Protein AF-A0A7V3CTU1-F1 (afdb_monomer_lite)

Structure (mmCIF, N/CA/C/O backbone):
data_AF-A0A7V3CTU1-F1
#
_entry.id   AF-A0A7V3CTU1-F1
#
loop_
_atom_site.group_PDB
_atom_site.id
_atom_site.type_symbol
_atom_site.label_atom_id
_atom_site.label_alt_id
_atom_site.label_comp_id
_atom_site.label_asym_id
_atom_site.label_entity_id
_atom_site.label_seq_id
_atom_site.pdbx_PDB_ins_code
_atom_site.Cartn_x
_atom_site.Cartn_y
_atom_site.Cartn_z
_atom_site.occupancy
_atom_site.B_iso_or_equiv
_atom_site.auth_seq_id
_atom_site.auth_comp_id
_atom_site.auth_asym_id
_atom_site.auth_atom_id
_atom_site.pdbx_PDB_model_num
ATOM 1 N N . MET A 1 1 ? 62.032 2.510 -23.181 1.00 38.06 1 MET A N 1
ATOM 2 C CA . MET A 1 1 ? 62.573 3.699 -23.874 1.00 38.06 1 MET A CA 1
ATOM 3 C C . MET A 1 1 ? 61.425 4.657 -24.153 1.00 38.06 1 MET A C 1
ATOM 5 O O . MET A 1 1 ? 60.484 4.209 -24.784 1.00 38.06 1 MET A O 1
ATOM 9 N N . LYS A 1 2 ? 61.571 5.920 -23.714 1.00 42.19 2 LYS A N 1
ATOM 10 C CA . LYS A 1 2 ? 60.875 7.154 -24.156 1.00 42.19 2 LYS A CA 1
ATOM 11 C C . LYS A 1 2 ? 59.345 7.191 -23.912 1.00 42.19 2 LYS A C 1
ATOM 13 O O . LYS A 1 2 ? 58.625 6.429 -24.529 1.00 42.19 2 LYS A O 1
ATOM 18 N N . ASN A 1 3 ? 58.801 7.908 -22.922 1.00 42.31 3 ASN A N 1
ATOM 19 C CA . ASN A 1 3 ? 58.796 9.353 -22.594 1.00 42.31 3 ASN A CA 1
ATOM 20 C C . ASN A 1 3 ? 57.590 10.119 -23.184 1.00 42.31 3 ASN A C 1
ATOM 22 O O . ASN A 1 3 ? 57.369 10.049 -24.387 1.00 42.31 3 ASN A O 1
ATOM 26 N N . ILE A 1 4 ? 56.989 10.955 -22.310 1.00 56.72 4 ILE A N 1
ATOM 27 C CA . ILE A 1 4 ? 56.167 12.179 -22.532 1.00 56.72 4 ILE A CA 1
ATOM 28 C C . ILE A 1 4 ? 54.654 11.917 -22.734 1.00 56.72 4 ILE A C 1
ATOM 30 O O . ILE A 1 4 ? 54.291 11.248 -23.688 1.00 56.72 4 ILE A O 1
ATOM 34 N N . ALA A 1 5 ? 53.698 12.257 -21.846 1.00 52.66 5 ALA A N 1
ATOM 35 C CA . ALA A 1 5 ? 53.384 13.414 -20.968 1.00 52.66 5 ALA A CA 1
ATOM 36 C C . ALA A 1 5 ? 52.584 14.563 -21.640 1.00 52.66 5 ALA A C 1
ATOM 38 O O . ALA A 1 5 ? 52.842 14.884 -22.793 1.00 52.66 5 ALA A O 1
ATOM 39 N N . ILE A 1 6 ? 51.721 15.218 -20.828 1.00 55.81 6 ILE A N 1
ATOM 40 C CA . ILE A 1 6 ? 50.951 16.489 -21.009 1.00 55.81 6 ILE A CA 1
ATOM 41 C C . ILE A 1 6 ? 49.474 16.268 -21.431 1.00 55.81 6 ILE A C 1
ATOM 43 O O . ILE A 1 6 ? 49.202 15.905 -22.565 1.00 55.81 6 ILE A O 1
ATOM 47 N N . VAL A 1 7 ? 48.481 16.237 -20.523 1.00 50.97 7 VAL A N 1
ATOM 48 C CA . VAL A 1 7 ? 47.837 17.302 -19.700 1.00 50.97 7 VAL A CA 1
ATOM 49 C C . VAL A 1 7 ? 47.035 18.323 -20.518 1.00 50.97 7 VAL A C 1
ATOM 51 O O . VAL A 1 7 ? 47.622 19.163 -21.186 1.00 50.97 7 VAL A O 1
ATOM 54 N N . LEU A 1 8 ? 45.708 18.342 -20.334 1.00 48.44 8 LEU A N 1
ATOM 55 C CA . LEU A 1 8 ? 44.916 19.578 -20.321 1.00 48.44 8 LEU A CA 1
ATOM 56 C C . LEU A 1 8 ? 43.680 19.404 -19.425 1.00 48.44 8 LEU A C 1
ATOM 58 O O . LEU A 1 8 ? 42.739 18.677 -19.732 1.00 48.44 8 LEU A O 1
ATOM 62 N N . PHE A 1 9 ? 43.754 20.068 -18.273 1.00 47.69 9 PHE A N 1
ATOM 63 C CA . PHE A 1 9 ? 42.680 20.277 -17.313 1.00 47.69 9 PHE A CA 1
ATOM 64 C C . PHE A 1 9 ? 41.636 21.228 -17.916 1.00 47.69 9 PHE A C 1
ATOM 66 O O . PHE A 1 9 ? 41.948 22.383 -18.197 1.00 47.69 9 PHE A O 1
ATOM 73 N N . GLY A 1 10 ? 40.397 20.760 -18.080 1.00 47.53 10 GLY A N 1
ATOM 74 C CA . GLY A 1 10 ? 39.234 21.609 -18.344 1.00 47.53 10 GLY A CA 1
ATOM 75 C C . GLY A 1 10 ? 38.537 21.939 -17.029 1.00 47.53 10 GLY A C 1
ATOM 76 O O . GLY A 1 10 ? 37.905 21.076 -16.426 1.00 47.53 10 GLY A O 1
ATOM 77 N N . SER A 1 11 ? 38.709 23.170 -16.557 1.00 53.78 11 SER A N 1
ATOM 78 C CA . SER A 1 11 ? 38.210 23.668 -15.277 1.00 53.78 11 SER A CA 1
ATOM 79 C C . SER A 1 11 ? 36.682 23.731 -15.213 1.00 53.78 11 SER A C 1
ATOM 81 O O . SER A 1 11 ? 36.029 24.421 -15.993 1.00 53.78 11 SER A O 1
ATOM 83 N N . LEU A 1 12 ? 36.165 23.040 -14.202 1.00 53.16 12 LEU A N 1
ATOM 84 C CA . LEU A 1 12 ? 34.826 23.093 -13.635 1.00 53.16 12 LEU A CA 1
ATOM 85 C C . LEU A 1 12 ? 34.572 24.452 -12.957 1.00 53.16 12 LEU A C 1
ATOM 87 O O . LEU A 1 12 ? 35.304 24.825 -12.043 1.00 53.16 12 LEU A O 1
ATOM 91 N N . ALA A 1 13 ? 33.509 25.158 -13.349 1.00 56.31 13 ALA A N 1
ATOM 92 C CA . ALA A 1 13 ? 32.951 26.274 -12.581 1.00 56.31 13 ALA A CA 1
ATOM 93 C C . ALA A 1 13 ? 31.426 26.338 -12.772 1.00 56.31 13 ALA A C 1
ATOM 95 O O . ALA A 1 13 ? 30.919 27.017 -13.661 1.00 56.31 13 ALA A O 1
ATOM 96 N N . LEU A 1 14 ? 30.690 25.602 -11.933 1.00 51.66 14 LEU A N 1
ATOM 97 C CA . LEU A 1 14 ? 29.243 25.750 -11.775 1.00 51.66 14 LEU A CA 1
ATOM 98 C C . LEU A 1 14 ? 28.977 26.602 -10.534 1.00 51.66 14 LEU A C 1
ATOM 100 O O . LEU A 1 14 ? 29.303 26.230 -9.408 1.00 51.66 14 LEU A O 1
ATOM 104 N N . ILE A 1 15 ? 28.409 27.776 -10.779 1.00 55.97 15 ILE A N 1
ATOM 105 C CA . ILE A 1 15 ? 28.010 28.764 -9.784 1.00 55.97 15 ILE A CA 1
ATOM 106 C C . ILE A 1 15 ? 26.728 28.251 -9.120 1.00 55.97 15 ILE A C 1
ATOM 108 O O . ILE A 1 15 ? 25.670 28.243 -9.745 1.00 55.97 15 ILE A O 1
ATOM 112 N N . LEU A 1 16 ? 26.805 27.831 -7.855 1.00 54.28 16 LEU A N 1
ATOM 113 C CA . LEU A 1 16 ? 25.621 27.598 -7.027 1.00 54.28 16 LEU A CA 1
ATOM 114 C C . LEU A 1 16 ? 25.409 28.806 -6.114 1.00 54.28 16 LEU A C 1
ATOM 116 O O . LEU A 1 16 ? 26.107 29.001 -5.119 1.00 54.28 16 LEU A O 1
ATOM 120 N N . ALA A 1 17 ? 24.425 29.626 -6.482 1.00 55.12 17 ALA A N 1
ATOM 121 C CA . ALA A 1 17 ? 23.871 30.677 -5.645 1.00 55.12 17 ALA A CA 1
ATOM 122 C C . ALA A 1 17 ? 23.166 30.042 -4.433 1.00 55.12 17 ALA A C 1
ATOM 124 O O . ALA A 1 17 ? 22.129 29.393 -4.562 1.00 55.12 17 ALA A O 1
ATOM 125 N N . SER A 1 18 ? 23.750 30.213 -3.247 1.00 48.72 18 SER A N 1
ATOM 126 C CA . SER A 1 18 ? 23.189 29.732 -1.985 1.00 48.72 18 SER A CA 1
ATOM 127 C C . SER A 1 18 ? 22.232 30.784 -1.417 1.00 48.72 18 SER A C 1
ATOM 129 O O . SER A 1 18 ? 22.633 31.711 -0.711 1.00 48.72 18 SER A O 1
ATOM 131 N N . CYS A 1 19 ? 20.948 30.668 -1.759 1.00 48.62 19 CYS A N 1
ATOM 132 C CA . CYS A 1 19 ? 19.886 31.428 -1.108 1.00 48.62 19 CYS A CA 1
ATOM 133 C C . CYS A 1 19 ? 19.628 30.852 0.290 1.00 48.62 19 CYS A C 1
ATOM 135 O O . CYS A 1 19 ? 19.046 29.781 0.451 1.00 48.62 19 CYS A O 1
ATOM 137 N N . LYS A 1 20 ? 20.031 31.604 1.318 1.00 49.28 20 LYS A N 1
ATOM 138 C CA . LYS A 1 20 ? 19.542 31.437 2.689 1.00 49.28 20 LYS A CA 1
ATOM 139 C C . LYS A 1 20 ? 18.036 31.709 2.722 1.00 49.28 20 LYS A C 1
ATOM 141 O O . LYS A 1 20 ? 17.627 32.862 2.627 1.00 49.28 20 LYS A O 1
ATOM 146 N N . ALA A 1 21 ? 17.228 30.679 2.952 1.00 50.00 21 ALA A N 1
ATOM 147 C CA . ALA A 1 21 ? 15.842 30.837 3.377 1.00 50.00 21 ALA A CA 1
ATOM 148 C C . ALA A 1 21 ? 15.663 30.213 4.766 1.00 50.00 21 ALA A C 1
ATOM 150 O O . ALA A 1 21 ? 15.724 29.003 4.965 1.00 50.00 21 ALA A O 1
ATOM 151 N N . LYS A 1 22 ? 15.500 31.103 5.742 1.00 49.31 22 LYS A N 1
ATOM 152 C CA . LYS A 1 22 ? 15.155 30.843 7.136 1.00 49.31 22 LYS A CA 1
ATOM 153 C C . LYS A 1 22 ? 13.632 30.739 7.212 1.00 49.31 22 LYS A C 1
ATOM 155 O O . LYS A 1 22 ? 12.967 31.742 6.976 1.00 49.31 22 LYS A O 1
ATOM 160 N N . SER A 1 23 ? 13.073 29.594 7.598 1.00 39.94 23 SER A N 1
ATOM 161 C CA . SER A 1 23 ? 11.682 29.554 8.066 1.00 39.94 23 SER A CA 1
ATOM 162 C C . SER A 1 23 ? 11.466 28.501 9.152 1.00 39.94 23 SER A C 1
ATOM 164 O O . SER A 1 23 ? 11.458 27.301 8.904 1.00 39.94 23 SER A O 1
ATOM 166 N N . SER A 1 24 ? 11.325 29.038 10.362 1.00 41.34 24 SER A N 1
ATOM 167 C CA . SER A 1 24 ? 10.604 28.566 11.544 1.00 41.34 24 SER A CA 1
ATOM 168 C C . SER A 1 24 ? 10.000 27.158 11.528 1.00 41.34 24 SER A C 1
ATOM 170 O O . SER A 1 24 ? 9.017 26.879 10.847 1.00 41.34 24 SER A O 1
ATOM 172 N N . THR A 1 25 ? 10.471 26.360 12.484 1.00 39.78 25 THR A N 1
ATOM 173 C CA . THR A 1 25 ? 9.687 25.382 13.238 1.00 39.78 25 THR A CA 1
ATOM 174 C C . THR A 1 25 ? 8.304 25.937 13.595 1.00 39.78 25 THR A C 1
ATOM 176 O O . THR A 1 25 ? 8.207 27.001 14.212 1.00 39.78 25 THR A O 1
ATOM 179 N N . LYS A 1 26 ? 7.247 25.189 13.271 1.00 40.34 26 LYS A N 1
ATOM 180 C CA . LYS A 1 26 ? 6.007 25.135 14.056 1.00 40.34 26 LYS A CA 1
ATOM 181 C C . LYS A 1 26 ? 5.513 23.693 14.082 1.00 40.34 26 LYS A C 1
ATOM 183 O O . LYS A 1 26 ? 4.856 23.221 13.162 1.00 40.34 26 LYS A O 1
ATOM 188 N N . THR A 1 27 ? 5.835 23.019 15.180 1.00 40.47 27 THR A N 1
ATOM 189 C CA . THR A 1 27 ? 5.042 21.914 15.709 1.00 40.47 27 THR A CA 1
ATOM 190 C C . THR A 1 27 ? 3.648 22.455 16.009 1.00 40.47 27 THR A C 1
ATOM 192 O O . THR A 1 27 ? 3.491 23.305 16.882 1.00 40.47 27 THR A O 1
ATOM 195 N N . ALA A 1 28 ? 2.646 21.978 15.279 1.00 43.84 28 ALA A N 1
ATOM 196 C CA . ALA A 1 28 ? 1.244 22.132 15.633 1.00 43.84 28 ALA A CA 1
ATOM 197 C C . ALA A 1 28 ? 0.594 20.751 15.536 1.00 43.84 28 ALA A C 1
ATOM 199 O O . ALA A 1 28 ? 0.273 20.257 14.457 1.00 43.84 28 ALA A O 1
ATOM 200 N N . SER A 1 29 ? 0.469 20.113 16.697 1.00 46.59 29 SER A N 1
ATOM 201 C CA . SER A 1 29 ? -0.408 18.969 16.899 1.00 46.59 29 SER A CA 1
ATOM 202 C C . SER A 1 29 ? -1.838 19.492 16.870 1.00 46.59 29 SER A C 1
ATOM 204 O O . SER A 1 29 ? -2.275 20.100 17.840 1.00 46.59 29 SER A O 1
ATOM 206 N N . ASN A 1 30 ? -2.540 19.297 15.756 1.00 40.22 30 ASN A N 1
ATOM 207 C CA . ASN A 1 30 ? -3.982 19.495 15.686 1.00 40.22 30 ASN A CA 1
ATOM 208 C C . ASN A 1 30 ? -4.624 18.216 15.153 1.00 40.22 30 ASN A C 1
ATOM 210 O O . ASN A 1 30 ? -4.605 17.924 13.956 1.00 40.22 30 ASN A O 1
ATOM 214 N N . THR A 1 31 ? -5.225 17.469 16.075 1.00 45.38 31 THR A N 1
ATOM 215 C CA . THR A 1 31 ? -6.312 16.537 15.785 1.00 45.38 31 THR A CA 1
ATOM 216 C C . THR A 1 31 ? -7.489 17.366 15.281 1.00 45.38 31 THR A C 1
ATOM 218 O O . THR A 1 31 ? -8.282 17.873 16.067 1.00 45.38 31 THR A O 1
ATOM 221 N N . SER A 1 32 ? -7.560 17.561 13.967 1.00 39.91 32 SER A N 1
ATOM 222 C CA . SER A 1 32 ? -8.735 18.111 13.302 1.00 39.91 32 SER A CA 1
ATOM 223 C C . SER A 1 32 ? -9.435 16.975 12.576 1.00 39.91 32 SER A C 1
ATOM 225 O O . SER A 1 32 ? -8.831 16.266 11.768 1.00 39.91 32 SER A O 1
ATOM 227 N N . VAL A 1 33 ? -10.703 16.768 12.915 1.00 52.41 33 VAL A N 1
ATOM 228 C CA . VAL A 1 33 ? -11.606 15.884 12.185 1.00 52.41 33 VAL A CA 1
ATOM 229 C C . VAL A 1 33 ? -11.874 16.572 10.847 1.00 52.41 33 VAL A C 1
ATOM 231 O O . VAL A 1 33 ? -12.702 17.474 10.758 1.00 52.41 33 VAL A O 1
ATOM 234 N N . THR A 1 34 ? -11.099 16.213 9.822 1.00 43.31 34 THR A N 1
ATOM 235 C CA . THR A 1 34 ? -11.186 16.808 8.485 1.00 43.31 34 THR A CA 1
ATOM 236 C C . THR A 1 34 ? -12.512 16.423 7.834 1.00 43.31 34 THR A C 1
ATOM 238 O O . THR A 1 34 ? -12.673 15.312 7.325 1.00 43.31 34 THR A O 1
ATOM 241 N N . GLN A 1 35 ? -13.466 17.356 7.833 1.00 54.91 35 GLN A N 1
ATOM 242 C CA . GLN A 1 35 ? -14.494 17.380 6.801 1.00 54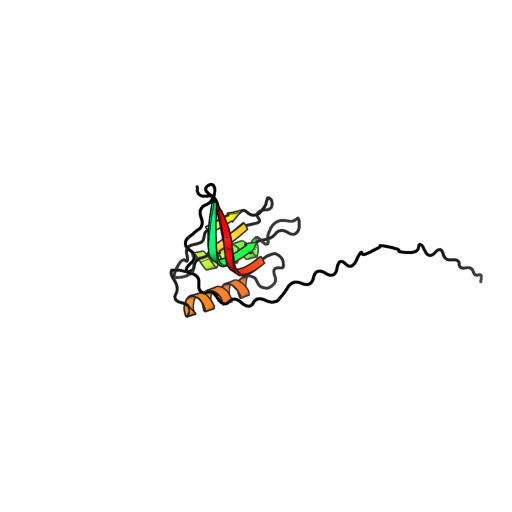.91 35 GLN A CA 1
ATOM 243 C C . GLN A 1 35 ? -13.812 17.625 5.447 1.00 54.91 35 GLN A C 1
ATOM 245 O O . GLN A 1 35 ? -12.902 18.452 5.364 1.00 54.91 35 GLN A O 1
ATOM 250 N N . PRO A 1 36 ? -14.218 16.912 4.390 1.00 58.75 36 PRO A N 1
ATOM 251 C CA . PRO A 1 36 ? -13.646 17.112 3.071 1.00 58.75 36 PRO A CA 1
ATOM 252 C C . PRO A 1 36 ? -13.939 18.525 2.560 1.00 58.75 36 PRO A C 1
ATOM 254 O O . PRO A 1 36 ? -15.097 18.915 2.423 1.00 58.75 36 PRO A O 1
ATOM 257 N N . MET A 1 37 ? -12.886 19.284 2.257 1.00 54.50 37 MET A N 1
ATOM 258 C CA . MET A 1 37 ? -13.003 20.563 1.563 1.00 54.50 37 MET A CA 1
ATOM 259 C C . MET A 1 37 ? -13.225 20.268 0.078 1.00 54.50 37 MET A C 1
ATOM 261 O O . MET A 1 37 ? -12.335 19.744 -0.591 1.00 54.50 37 MET A O 1
ATOM 265 N N . VAL A 1 38 ? -14.425 20.563 -0.421 1.00 55.03 38 VAL A N 1
ATOM 266 C CA . VAL A 1 38 ? -14.764 20.425 -1.841 1.00 55.03 38 VAL A CA 1
ATOM 267 C C . VAL A 1 38 ? -14.538 21.770 -2.514 1.00 55.03 38 VAL A C 1
ATOM 269 O O . VAL A 1 38 ? -15.204 22.748 -2.187 1.00 55.03 38 VAL A O 1
ATOM 272 N N . THR A 1 39 ? -13.604 21.825 -3.459 1.00 56.62 39 THR A N 1
ATOM 273 C CA . THR A 1 39 ? -13.442 22.974 -4.361 1.00 56.62 39 THR A CA 1
ATOM 274 C C . THR A 1 39 ? -13.411 22.422 -5.781 1.00 56.62 39 THR A C 1
ATOM 276 O O . THR A 1 39 ? -12.621 21.533 -6.073 1.00 56.62 39 THR A O 1
ATOM 279 N N . ASN A 1 40 ? -14.292 22.900 -6.664 1.00 66.94 40 ASN A N 1
ATOM 280 C CA . ASN A 1 40 ? -14.316 22.509 -8.084 1.00 66.94 40 ASN A CA 1
ATOM 281 C C . ASN A 1 40 ? -14.508 21.004 -8.385 1.00 66.94 40 ASN A C 1
ATOM 283 O O . ASN A 1 40 ? -13.942 20.478 -9.338 1.00 66.94 40 ASN A O 1
ATOM 287 N N . GLY A 1 41 ? -15.320 20.294 -7.594 1.00 78.88 41 GLY A N 1
ATOM 288 C CA . GLY A 1 41 ? -15.556 18.859 -7.816 1.00 78.88 41 GLY A CA 1
ATOM 289 C C . GLY A 1 41 ? -14.352 17.981 -7.462 1.00 78.88 41 GLY A C 1
ATOM 290 O O . GLY A 1 41 ? -14.350 16.792 -7.754 1.00 78.88 41 GLY A O 1
ATOM 291 N N . GLU A 1 42 ? -13.336 18.539 -6.809 1.00 85.00 42 GLU A N 1
ATOM 292 C CA . GLU A 1 42 ? -12.226 17.795 -6.232 1.00 85.00 42 GLU A CA 1
ATOM 293 C C . GLU A 1 42 ? -12.384 17.727 -4.711 1.00 85.00 42 GLU A C 1
ATOM 295 O O . GLU A 1 42 ? -12.749 18.709 -4.058 1.00 85.00 42 GLU A O 1
ATOM 300 N N . GLN A 1 43 ? -12.139 16.543 -4.153 1.00 88.56 43 GLN A N 1
ATOM 301 C CA . GLN A 1 43 ? -12.245 16.253 -2.733 1.00 88.56 43 GLN A CA 1
ATOM 302 C C . GLN A 1 43 ? -10.870 15.870 -2.188 1.00 88.56 43 GLN A C 1
ATOM 304 O O . GLN A 1 43 ? -10.330 14.813 -2.527 1.00 88.56 43 GLN A O 1
ATOM 309 N N . THR A 1 44 ? -10.317 16.701 -1.305 1.00 92.56 44 THR A N 1
ATOM 310 C CA . THR A 1 44 ? -9.112 16.343 -0.548 1.00 92.56 44 THR A CA 1
ATOM 311 C C . THR A 1 44 ? -9.501 15.466 0.636 1.00 92.56 44 THR A C 1
ATOM 313 O O . THR A 1 44 ? -10.284 15.868 1.500 1.00 92.56 44 THR A O 1
ATOM 316 N N . ILE A 1 45 ? -8.959 14.251 0.673 1.00 94.88 45 ILE A N 1
ATOM 317 C CA . ILE A 1 45 ? -9.227 13.245 1.700 1.00 94.88 45 ILE A CA 1
ATOM 318 C C . ILE A 1 45 ? -7.904 12.859 2.356 1.00 94.88 45 ILE A C 1
ATOM 320 O O . ILE A 1 45 ? -6.924 12.552 1.677 1.00 94.88 45 ILE A O 1
ATOM 324 N N . LYS A 1 46 ? -7.881 12.844 3.691 1.00 97.06 46 LYS A N 1
ATOM 325 C CA . LYS A 1 46 ? -6.758 12.323 4.473 1.00 97.06 46 LYS A CA 1
ATOM 326 C C . LYS A 1 46 ? -6.925 10.821 4.678 1.00 97.06 46 LYS A C 1
ATOM 328 O O . LYS A 1 46 ? -7.791 10.390 5.438 1.00 97.06 46 LYS A O 1
ATOM 333 N N . TYR A 1 47 ? -6.096 10.029 4.008 1.00 97.94 47 TYR A N 1
ATOM 334 C CA . TYR A 1 47 ? -6.123 8.572 4.097 1.00 97.94 47 TYR A CA 1
ATOM 335 C C . TYR A 1 47 ? -5.234 8.074 5.228 1.00 97.94 47 TYR A C 1
ATOM 337 O O . TYR A 1 47 ? -4.154 8.611 5.476 1.00 97.94 47 TYR A O 1
ATOM 345 N N . ARG A 1 48 ? -5.668 7.007 5.907 1.00 98.50 48 ARG A N 1
ATOM 346 C CA . ARG A 1 48 ? -4.874 6.372 6.964 1.00 98.50 48 ARG A CA 1
ATOM 347 C C . ARG A 1 48 ? -3.619 5.723 6.388 1.00 98.50 48 ARG A C 1
ATOM 349 O O . ARG A 1 48 ? -2.569 5.788 7.031 1.00 98.50 48 ARG A O 1
ATOM 356 N N . LEU A 1 49 ? -3.740 5.138 5.197 1.00 98.75 49 LEU A N 1
ATOM 357 C CA . LEU A 1 49 ? -2.684 4.453 4.463 1.00 98.75 49 LEU A CA 1
ATOM 358 C C . LEU A 1 49 ? -2.780 4.790 2.968 1.00 98.75 49 LEU A C 1
ATOM 360 O O . LEU A 1 49 ? -3.861 4.727 2.386 1.00 98.75 49 LEU A O 1
ATOM 364 N N . VAL A 1 50 ? -1.645 5.103 2.353 1.00 98.81 50 VAL A N 1
ATOM 365 C CA . VAL A 1 50 ? -1.475 5.243 0.904 1.00 98.81 50 VAL A CA 1
ATOM 366 C C . VAL A 1 50 ? -0.315 4.354 0.474 1.00 98.81 50 VAL A C 1
ATOM 368 O O . VAL A 1 50 ? 0.788 4.479 1.009 1.00 98.81 50 VAL A O 1
ATOM 371 N N . VAL A 1 51 ? -0.567 3.458 -0.478 1.00 98.81 51 VAL A N 1
ATOM 372 C CA . VAL A 1 51 ? 0.470 2.655 -1.138 1.00 98.81 51 VAL A CA 1
ATOM 373 C C . VAL A 1 51 ? 0.637 3.179 -2.555 1.00 98.81 51 VAL A C 1
ATOM 375 O O . VAL A 1 51 ? -0.244 2.984 -3.389 1.00 98.81 51 VAL A O 1
ATOM 378 N N . SER A 1 52 ? 1.745 3.865 -2.803 1.00 98.69 52 SER A N 1
ATOM 379 C CA . SER A 1 52 ? 2.072 4.459 -4.094 1.00 98.69 52 SER A CA 1
ATOM 380 C C . SER A 1 52 ? 2.962 3.531 -4.902 1.00 98.69 52 SER A C 1
ATOM 382 O O . SER A 1 52 ? 4.040 3.154 -4.446 1.00 98.69 52 SER A O 1
ATOM 384 N N . PHE A 1 53 ? 2.526 3.207 -6.113 1.00 98.62 53 PHE A N 1
ATOM 385 C CA . PHE A 1 53 ? 3.311 2.499 -7.115 1.00 98.62 53 PHE A CA 1
ATOM 386 C C . PHE A 1 53 ? 3.850 3.522 -8.111 1.00 98.62 53 PHE A C 1
ATOM 388 O O . PHE A 1 53 ? 3.074 4.154 -8.830 1.00 98.62 53 PHE A O 1
ATOM 395 N N . THR A 1 54 ? 5.167 3.705 -8.135 1.00 97.88 54 THR A N 1
ATOM 396 C CA . THR A 1 54 ? 5.861 4.682 -8.983 1.00 97.88 54 THR A CA 1
ATOM 397 C C . THR A 1 54 ? 6.623 3.985 -10.108 1.00 97.88 54 THR A C 1
ATOM 399 O O . THR A 1 54 ? 6.944 2.800 -10.019 1.00 97.88 54 THR A O 1
ATOM 402 N N . SER A 1 55 ? 6.920 4.714 -11.184 1.00 96.81 55 SER A N 1
ATOM 403 C CA . SER A 1 55 ? 7.742 4.210 -12.285 1.00 96.81 55 SER A CA 1
ATOM 404 C C . SER A 1 55 ? 9.093 4.917 -12.344 1.00 96.81 55 SER A C 1
ATOM 406 O O . SER A 1 55 ? 9.186 6.129 -12.149 1.00 96.81 55 SER A O 1
ATOM 408 N N . HIS A 1 56 ? 10.135 4.157 -12.684 1.00 93.88 56 HIS A N 1
ATOM 409 C CA . HIS A 1 56 ? 11.457 4.657 -13.067 1.00 93.88 56 HIS A CA 1
ATOM 410 C C . HIS A 1 56 ? 11.678 4.415 -14.575 1.00 93.88 56 HIS A C 1
ATOM 412 O O . HIS A 1 56 ? 12.580 3.673 -14.965 1.00 93.88 56 HIS A O 1
ATOM 418 N N . ALA A 1 57 ? 10.803 4.985 -15.418 1.00 92.56 57 ALA A N 1
ATOM 419 C CA . ALA A 1 57 ? 10.814 4.885 -16.890 1.00 92.56 57 ALA A CA 1
ATOM 420 C C . ALA A 1 57 ? 10.679 3.457 -17.463 1.00 92.56 57 ALA A C 1
ATOM 422 O O . ALA A 1 57 ? 11.168 3.153 -18.551 1.00 92.56 57 ALA A O 1
ATOM 423 N N . SER A 1 58 ? 10.078 2.542 -16.702 1.00 93.75 58 SER A N 1
ATOM 424 C CA . SER A 1 58 ? 9.894 1.140 -17.112 1.00 93.75 58 SER A CA 1
ATOM 425 C C . SER A 1 58 ? 8.690 0.494 -16.426 1.00 93.75 58 SER A C 1
ATOM 427 O O . SER A 1 58 ? 8.705 -0.696 -16.113 1.00 93.75 58 SER A O 1
ATOM 429 N N . GLY A 1 59 ? 7.657 1.292 -16.163 1.00 97.12 59 GLY A N 1
ATOM 430 C CA . GLY A 1 59 ? 6.469 0.869 -15.432 1.00 97.12 59 GLY A CA 1
ATOM 431 C C . GLY A 1 59 ? 6.697 0.608 -13.943 1.00 97.12 59 GLY A C 1
ATOM 432 O O . GLY A 1 59 ? 7.787 0.773 -13.384 1.00 97.12 59 GLY A O 1
ATOM 433 N N . ILE A 1 60 ? 5.617 0.195 -13.290 1.00 98.31 60 ILE A N 1
ATOM 434 C CA . ILE A 1 60 ? 5.609 -0.163 -11.871 1.00 98.31 60 ILE A CA 1
ATOM 435 C C . ILE A 1 60 ? 6.193 -1.561 -11.630 1.00 98.31 60 ILE A C 1
ATOM 437 O O . ILE A 1 60 ? 6.337 -2.372 -12.543 1.00 98.31 60 ILE A O 1
ATOM 441 N N . ASP A 1 61 ? 6.462 -1.877 -10.367 1.00 98.25 61 ASP A N 1
ATOM 442 C CA . ASP A 1 61 ? 6.689 -3.256 -9.934 1.00 98.25 61 ASP A CA 1
ATOM 443 C C . ASP A 1 61 ? 5.353 -4.025 -9.890 1.00 98.25 61 ASP A C 1
ATOM 445 O O . ASP A 1 61 ? 4.623 -4.000 -8.893 1.00 98.25 61 ASP A O 1
ATOM 449 N N . ALA A 1 62 ? 5.007 -4.678 -11.004 1.00 97.75 62 ALA A N 1
ATOM 450 C CA . ALA A 1 62 ? 3.742 -5.400 -11.159 1.00 97.75 62 ALA A CA 1
ATOM 451 C C . ALA A 1 62 ? 3.600 -6.569 -10.169 1.00 97.75 62 ALA A C 1
ATOM 453 O O . ALA A 1 62 ? 2.525 -6.782 -9.611 1.00 97.75 62 ALA A O 1
ATOM 454 N N . THR A 1 63 ? 4.695 -7.276 -9.876 1.00 98.19 63 THR A N 1
ATOM 455 C CA . THR A 1 63 ? 4.699 -8.386 -8.912 1.00 98.19 63 THR A CA 1
ATOM 456 C C . THR A 1 63 ? 4.315 -7.900 -7.518 1.00 98.19 63 THR A C 1
ATOM 458 O O . THR A 1 63 ? 3.506 -8.529 -6.833 1.00 98.19 63 THR A O 1
ATOM 461 N N . LYS A 1 64 ? 4.868 -6.760 -7.083 1.00 98.44 64 LYS A N 1
ATOM 462 C CA . LYS A 1 64 ? 4.505 -6.157 -5.795 1.00 98.44 64 LYS A CA 1
ATOM 463 C C . LYS A 1 64 ? 3.086 -5.617 -5.785 1.00 98.44 64 LYS A C 1
ATOM 465 O O . LYS A 1 64 ? 2.414 -5.749 -4.762 1.00 98.44 64 LYS A O 1
ATOM 470 N N . TYR A 1 65 ? 2.627 -5.044 -6.897 1.00 98.56 65 TYR A N 1
ATOM 471 C CA . TYR A 1 65 ? 1.242 -4.605 -7.037 1.00 98.56 65 TYR A CA 1
ATOM 472 C C . TYR A 1 65 ? 0.267 -5.763 -6.829 1.00 98.56 65 TYR A C 1
ATOM 474 O O . TYR A 1 65 ? -0.580 -5.679 -5.940 1.00 98.56 65 TYR A O 1
ATOM 482 N N . ASP A 1 66 ? 0.441 -6.869 -7.551 1.00 98.50 66 ASP A N 1
ATOM 483 C CA . ASP A 1 66 ? -0.439 -8.033 -7.438 1.00 98.50 66 ASP A CA 1
ATOM 484 C C . ASP A 1 66 ? -0.390 -8.649 -6.037 1.00 98.50 66 ASP A C 1
ATOM 486 O O . ASP A 1 66 ? -1.428 -8.977 -5.460 1.00 98.50 66 ASP A O 1
ATOM 490 N N . LEU A 1 67 ? 0.804 -8.762 -5.447 1.00 98.69 67 LEU A N 1
ATOM 491 C CA . LEU A 1 67 ? 0.985 -9.278 -4.090 1.00 98.69 67 LEU A CA 1
ATOM 492 C C . LEU A 1 67 ? 0.207 -8.449 -3.056 1.00 98.69 67 LEU A C 1
ATOM 494 O O . LEU A 1 67 ? -0.545 -9.000 -2.249 1.00 98.69 67 LEU A O 1
ATOM 498 N N . ILE A 1 68 ? 0.366 -7.124 -3.092 1.00 98.75 68 ILE A N 1
ATOM 499 C CA . ILE A 1 68 ? -0.305 -6.202 -2.170 1.00 98.75 68 ILE A CA 1
ATOM 500 C C . ILE A 1 68 ? -1.814 -6.190 -2.424 1.00 98.75 68 ILE A C 1
ATOM 502 O O . ILE A 1 68 ? -2.598 -6.251 -1.476 1.00 98.75 68 ILE A O 1
ATOM 506 N N . LEU A 1 69 ? -2.240 -6.163 -3.686 1.00 98.44 69 LEU A N 1
ATOM 507 C CA . LEU A 1 69 ? -3.653 -6.159 -4.051 1.00 98.44 69 LEU A CA 1
ATOM 508 C C . LEU A 1 69 ? -4.358 -7.442 -3.599 1.00 98.44 69 LEU A C 1
ATOM 510 O O . LEU A 1 69 ? -5.466 -7.384 -3.060 1.00 98.44 69 LEU A O 1
ATOM 514 N N . ASN A 1 70 ? -3.710 -8.593 -3.771 1.00 98.56 70 ASN A N 1
ATOM 515 C CA . ASN A 1 70 ? -4.223 -9.877 -3.306 1.00 98.56 70 ASN A CA 1
ATOM 516 C C . ASN A 1 70 ? -4.312 -9.926 -1.782 1.00 98.56 70 ASN A C 1
ATOM 518 O O . ASN A 1 70 ? -5.317 -10.401 -1.254 1.00 98.56 70 ASN A O 1
ATOM 522 N N . TYR A 1 71 ? -3.321 -9.382 -1.071 1.00 98.62 71 TYR A N 1
ATOM 523 C CA . TYR A 1 71 ? -3.385 -9.256 0.383 1.00 98.62 71 TYR A CA 1
ATOM 524 C C . TYR A 1 71 ? -4.570 -8.383 0.830 1.00 98.62 71 TYR A C 1
ATOM 526 O O . TYR A 1 71 ? -5.346 -8.803 1.686 1.00 98.62 71 TYR A O 1
ATOM 534 N N . ILE A 1 72 ? -4.777 -7.217 0.207 1.00 98.38 72 ILE A N 1
ATOM 535 C CA . ILE A 1 72 ? -5.907 -6.318 0.504 1.00 98.38 72 ILE A CA 1
ATOM 536 C C . ILE A 1 72 ? -7.250 -7.029 0.272 1.00 98.38 72 ILE A C 1
ATOM 538 O O . ILE A 1 72 ? -8.106 -7.047 1.158 1.00 98.38 72 ILE A O 1
ATOM 542 N N . LYS A 1 73 ? -7.429 -7.648 -0.903 1.00 97.25 73 LYS A N 1
ATOM 543 C CA . LYS A 1 73 ? -8.676 -8.330 -1.295 1.00 97.25 73 LYS A CA 1
ATOM 544 C C . LYS A 1 73 ? -8.944 -9.602 -0.485 1.00 97.25 73 LYS A C 1
ATOM 546 O O . LYS A 1 73 ? -10.104 -9.931 -0.233 1.00 97.25 73 LYS A O 1
ATOM 551 N N . GLY A 1 74 ? -7.888 -10.313 -0.095 1.00 97.81 74 GLY A N 1
ATOM 552 C CA . GLY A 1 74 ? -7.948 -11.543 0.695 1.00 97.81 74 GLY A CA 1
ATOM 553 C C . GLY A 1 74 ? -8.071 -11.313 2.201 1.00 97.81 74 GLY A C 1
ATOM 554 O O . GLY A 1 74 ? -8.400 -12.244 2.935 1.00 97.81 74 GLY A O 1
ATOM 555 N N . HIS A 1 75 ? -7.835 -10.091 2.682 1.00 98.00 75 HIS A N 1
ATOM 556 C CA . HIS A 1 75 ? -7.912 -9.777 4.103 1.00 98.00 75 HIS A CA 1
ATOM 557 C C . HIS A 1 75 ? -9.335 -9.983 4.648 1.00 98.00 75 HIS A C 1
ATOM 559 O O . HIS A 1 75 ? -10.312 -9.570 4.027 1.00 98.00 75 HIS A O 1
ATOM 565 N N . ALA A 1 76 ? -9.474 -10.543 5.856 1.00 97.44 76 ALA A N 1
ATOM 566 C CA . ALA A 1 76 ? -10.778 -10.885 6.444 1.00 97.44 76 ALA A CA 1
ATOM 567 C C . ALA A 1 76 ? -11.751 -9.693 6.537 1.00 97.44 76 ALA A C 1
ATOM 569 O O . ALA A 1 76 ? -12.957 -9.850 6.363 1.00 97.44 76 ALA A O 1
ATOM 570 N N . LYS A 1 77 ? -11.218 -8.492 6.789 1.00 96.56 77 LYS A N 1
ATOM 571 C CA . LYS A 1 77 ? -11.993 -7.240 6.866 1.00 96.56 77 LYS A CA 1
ATOM 572 C C . LYS A 1 77 ? -12.256 -6.578 5.510 1.00 96.56 77 LYS A C 1
ATOM 574 O O . LYS A 1 77 ? -13.067 -5.665 5.472 1.00 96.56 77 LYS A O 1
ATOM 579 N N . LYS A 1 78 ? -11.567 -7.009 4.443 1.00 95.94 78 LYS A N 1
ATOM 580 C CA . LYS A 1 78 ? -11.652 -6.458 3.078 1.00 95.94 78 LYS A CA 1
ATOM 581 C C . LYS A 1 78 ? -11.709 -4.920 3.069 1.00 95.94 78 LYS A C 1
ATOM 583 O O . LYS A 1 78 ? -12.738 -4.366 2.683 1.00 95.94 78 LYS A O 1
ATOM 588 N N . PRO A 1 79 ? -10.658 -4.231 3.560 1.00 97.06 79 PRO A N 1
ATOM 589 C CA . PRO A 1 79 ? -10.696 -2.779 3.689 1.00 97.06 79 PRO A CA 1
ATOM 590 C C . PRO A 1 79 ? -11.005 -2.125 2.343 1.00 97.06 79 PRO A C 1
ATOM 592 O O . PRO A 1 79 ? -10.432 -2.500 1.317 1.00 97.06 79 PRO A O 1
ATOM 595 N N . ALA A 1 80 ? -11.901 -1.139 2.359 1.00 97.50 80 ALA A N 1
ATOM 596 C CA . ALA A 1 80 ? -12.188 -0.353 1.173 1.00 97.50 80 ALA A CA 1
ATOM 597 C C . ALA A 1 80 ? -10.961 0.483 0.787 1.00 97.50 80 ALA A C 1
ATOM 599 O O . ALA A 1 80 ? -10.267 1.041 1.648 1.00 97.50 80 ALA A O 1
ATOM 600 N N . TYR A 1 81 ? -10.714 0.589 -0.515 1.00 97.69 81 TYR A N 1
ATOM 601 C CA . TYR A 1 81 ? -9.649 1.413 -1.061 1.00 97.69 81 TYR A CA 1
ATOM 602 C C . TYR A 1 81 ? -10.134 2.174 -2.292 1.00 97.69 81 TYR A C 1
ATOM 604 O O . TYR A 1 81 ? -10.940 1.671 -3.074 1.00 97.69 81 TYR A O 1
ATOM 612 N N . ASP A 1 82 ? -9.610 3.382 -2.452 1.00 96.81 82 ASP A N 1
ATOM 613 C CA . ASP A 1 82 ? -9.676 4.141 -3.690 1.00 96.81 82 ASP A CA 1
ATOM 614 C C . ASP A 1 82 ? -8.412 3.870 -4.505 1.00 96.81 82 ASP A C 1
ATOM 616 O O . ASP A 1 82 ? -7.309 3.835 -3.958 1.00 96.81 82 ASP A O 1
ATOM 620 N N . GLU A 1 83 ? -8.567 3.688 -5.814 1.00 96.81 83 GLU A N 1
ATOM 621 C CA . GLU A 1 83 ? -7.446 3.606 -6.747 1.00 96.81 83 GLU A CA 1
ATOM 622 C C . GLU A 1 83 ? -7.339 4.925 -7.515 1.00 96.81 83 GLU A C 1
ATOM 624 O O . GLU A 1 83 ? -8.251 5.296 -8.257 1.00 96.81 83 GLU A O 1
ATOM 629 N N . LEU A 1 84 ? -6.237 5.650 -7.312 1.00 96.25 84 LEU A N 1
ATOM 630 C CA . LEU A 1 84 ? -5.991 6.940 -7.952 1.00 96.25 84 LEU A CA 1
ATOM 631 C C . LEU A 1 84 ? -4.860 6.795 -8.980 1.00 96.25 84 LEU A C 1
ATOM 633 O O . LEU A 1 84 ? -3.721 6.554 -8.578 1.00 96.25 84 LEU A O 1
ATOM 637 N N . PRO A 1 85 ? -5.125 6.924 -10.293 1.00 95.50 85 PRO A N 1
ATOM 638 C CA . PRO A 1 85 ? -4.070 6.890 -11.302 1.00 95.50 85 PRO A CA 1
ATOM 639 C C . PRO A 1 85 ? -3.174 8.131 -11.185 1.00 95.50 85 PRO A C 1
ATOM 641 O O . PRO A 1 85 ? -3.672 9.253 -11.097 1.00 95.50 85 PRO A O 1
ATOM 644 N N . MET A 1 86 ? -1.855 7.925 -11.207 1.00 93.19 86 MET A N 1
ATOM 645 C CA . MET A 1 86 ? -0.847 8.975 -10.990 1.00 93.19 86 MET A CA 1
ATOM 646 C C . MET A 1 86 ? 0.006 9.275 -12.229 1.00 93.19 86 MET A C 1
ATOM 648 O O . MET A 1 86 ? 0.670 10.309 -12.278 1.00 93.19 86 MET A O 1
ATOM 652 N N . GLY A 1 87 ? -0.008 8.402 -13.237 1.00 91.44 87 GLY A N 1
ATOM 653 C CA . GLY A 1 87 ? 0.832 8.541 -14.423 1.00 91.44 87 GLY A CA 1
ATOM 654 C C . GLY A 1 87 ? 0.370 7.684 -15.600 1.00 91.44 87 GLY A C 1
ATOM 655 O O . GLY A 1 87 ? -0.776 7.235 -15.656 1.00 91.44 87 GLY A O 1
ATOM 656 N N . ARG A 1 88 ? 1.255 7.520 -16.589 1.00 94.75 88 ARG A N 1
ATOM 657 C CA . ARG A 1 88 ? 0.961 6.851 -17.870 1.00 94.75 88 ARG A CA 1
ATOM 658 C C . ARG A 1 88 ? 1.508 5.429 -17.959 1.00 94.75 88 ARG A C 1
ATOM 660 O O . ARG A 1 88 ? 1.065 4.680 -18.822 1.00 94.75 88 ARG A O 1
ATOM 667 N N . GLU A 1 89 ? 2.445 5.060 -17.094 1.00 96.75 89 GLU A N 1
ATOM 668 C CA . GLU A 1 89 ? 3.139 3.764 -17.094 1.00 96.75 89 GLU A CA 1
ATOM 669 C C . GLU A 1 89 ? 2.554 2.803 -16.051 1.00 96.75 89 GLU A C 1
ATOM 671 O O . GLU A 1 89 ? 3.161 1.809 -15.653 1.00 96.75 89 GLU A O 1
ATOM 676 N N . GLY A 1 90 ? 1.338 3.112 -15.608 1.00 96.56 90 GLY A N 1
ATOM 677 C CA . GLY A 1 90 ? 0.602 2.336 -14.634 1.00 96.56 90 GLY A CA 1
ATOM 678 C C . GLY A 1 90 ? 0.836 2.767 -13.191 1.00 96.56 90 GLY A C 1
ATOM 679 O O . GLY A 1 90 ? 0.448 2.019 -12.296 1.00 96.56 90 GLY A O 1
ATOM 680 N N . GLU A 1 91 ? 1.417 3.941 -12.954 1.00 98.25 91 GLU A N 1
ATOM 681 C CA . GLU A 1 91 ? 1.548 4.525 -11.624 1.00 98.25 91 GLU A CA 1
ATOM 682 C C . GLU A 1 91 ? 0.173 4.783 -11.017 1.00 98.25 91 GLU A C 1
ATOM 684 O O . GLU A 1 91 ? -0.735 5.315 -11.669 1.00 98.25 91 GLU A O 1
ATOM 689 N N . ARG A 1 92 ? 0.019 4.409 -9.752 1.00 98.00 92 ARG A N 1
ATOM 690 C CA . ARG A 1 92 ? -1.243 4.538 -9.030 1.00 98.00 92 ARG A CA 1
ATOM 691 C C . ARG A 1 92 ? -1.026 4.518 -7.535 1.00 98.00 92 ARG A C 1
ATOM 693 O O . ARG A 1 92 ? -0.081 3.903 -7.045 1.00 98.00 92 ARG A O 1
ATOM 700 N N . ASP A 1 93 ? -1.976 5.107 -6.837 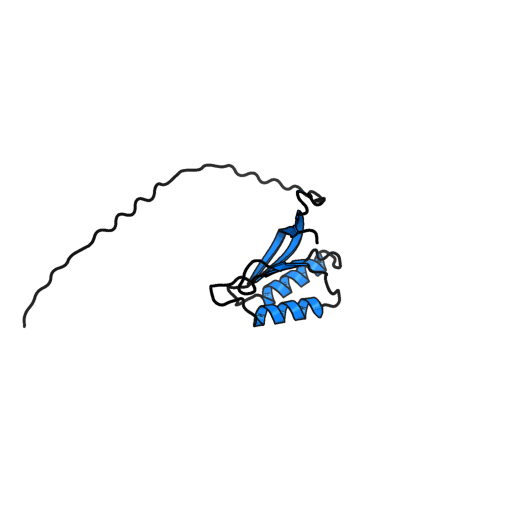1.00 98.50 93 ASP A N 1
ATOM 701 C CA . ASP A 1 93 ? -2.081 5.020 -5.396 1.00 98.50 93 ASP A CA 1
ATOM 702 C C . ASP A 1 93 ? -3.260 4.132 -5.007 1.00 98.50 93 ASP A C 1
ATOM 704 O O . ASP A 1 93 ? -4.366 4.296 -5.521 1.00 98.50 93 ASP A O 1
ATOM 708 N N . LEU A 1 94 ? -3.025 3.219 -4.065 1.00 98.50 94 LEU A N 1
ATOM 709 C CA . LEU A 1 94 ? -4.076 2.529 -3.323 1.00 98.50 94 LEU A CA 1
ATOM 710 C C . LEU A 1 94 ? -4.281 3.264 -1.997 1.00 98.50 94 LEU A C 1
ATOM 712 O O . LEU A 1 94 ? -3.448 3.184 -1.087 1.00 98.50 94 LEU A O 1
ATOM 716 N N . CYS A 1 95 ? -5.373 4.013 -1.899 1.00 98.50 95 CYS A N 1
ATOM 717 C CA . CYS A 1 95 ? -5.677 4.900 -0.783 1.00 98.50 95 CYS A CA 1
ATOM 718 C C . CYS A 1 95 ? -6.739 4.276 0.130 1.00 98.50 95 CYS A C 1
ATOM 720 O O . CYS A 1 95 ? -7.862 4.023 -0.293 1.00 98.50 95 CYS A O 1
ATOM 722 N N . MET A 1 96 ? -6.406 4.041 1.399 1.00 98.50 96 MET A N 1
ATOM 723 C CA . MET A 1 96 ? -7.260 3.341 2.363 1.00 98.50 96 MET A CA 1
ATOM 724 C C . MET A 1 96 ? -7.536 4.192 3.604 1.00 98.50 96 MET A C 1
ATOM 726 O O . MET A 1 96 ? -6.625 4.728 4.243 1.00 98.50 96 MET A O 1
ATOM 730 N N . LEU A 1 97 ? -8.813 4.280 3.984 1.00 98.19 97 LEU A N 1
ATOM 731 C CA . LEU A 1 97 ? -9.241 4.904 5.244 1.00 98.19 97 LEU A CA 1
ATOM 732 C C . LEU A 1 97 ? -9.157 3.933 6.433 1.00 98.19 97 LEU A C 1
ATOM 734 O O . LEU A 1 97 ? -9.023 4.389 7.565 1.00 98.19 97 LEU A O 1
ATOM 738 N N . LEU A 1 98 ? -9.216 2.619 6.172 1.00 98.06 98 LEU A N 1
ATOM 739 C CA . LEU A 1 98 ? -9.190 1.532 7.164 1.00 98.06 98 LEU A CA 1
ATOM 740 C C . LEU A 1 98 ? -10.257 1.666 8.270 1.00 98.06 98 LEU A C 1
ATOM 742 O O . LEU A 1 98 ? -10.006 1.362 9.438 1.00 98.06 98 LEU A O 1
ATOM 746 N N . LYS A 1 99 ? -11.458 2.133 7.909 1.00 97.62 99 LYS A N 1
ATOM 747 C CA . LYS A 1 99 ? -12.576 2.347 8.850 1.00 97.62 99 LYS A CA 1
ATOM 748 C C . LYS A 1 99 ? -13.142 1.039 9.409 1.00 97.62 99 LYS A C 1
ATOM 750 O O . LYS A 1 99 ? -13.823 1.047 10.427 1.00 97.62 99 LYS A O 1
ATOM 755 N N . GLU A 1 100 ? -12.850 -0.073 8.749 1.00 97.56 100 GLU A N 1
ATOM 756 C CA . GLU A 1 100 ? -13.307 -1.425 9.069 1.00 97.56 100 GLU A CA 1
ATOM 757 C C . GLU A 1 100 ? -12.467 -2.088 10.176 1.00 97.56 100 GLU A C 1
ATOM 759 O O . GLU A 1 100 ? -12.731 -3.227 10.567 1.00 97.56 100 GLU A O 1
ATOM 764 N N . MET A 1 101 ? -11.432 -1.390 10.654 1.00 97.38 101 MET A N 1
ATOM 765 C CA . MET A 1 101 ? -10.424 -1.884 11.587 1.00 97.38 101 MET A CA 1
ATOM 766 C C . MET A 1 101 ? -10.262 -0.930 12.769 1.00 97.38 101 MET A C 1
ATOM 768 O O . MET A 1 101 ? -10.272 0.292 12.605 1.00 97.38 101 MET A O 1
ATOM 772 N N . ASN A 1 102 ? -10.029 -1.483 13.959 1.00 97.69 102 ASN A N 1
ATOM 773 C CA . ASN A 1 102 ? -9.587 -0.698 15.110 1.00 97.69 102 ASN A CA 1
ATOM 774 C C . ASN A 1 102 ? -8.099 -0.312 14.993 1.00 97.69 102 ASN A C 1
ATOM 776 O O . ASN A 1 102 ? -7.364 -0.841 14.162 1.00 97.69 102 ASN A O 1
ATOM 780 N N . SER A 1 103 ? -7.616 0.582 15.858 1.00 97.19 103 SER A N 1
ATOM 781 C CA . SER A 1 103 ? -6.245 1.114 15.782 1.00 97.19 103 SER A CA 1
ATOM 782 C C . SER A 1 103 ? -5.143 0.048 15.833 1.00 97.19 103 SER A C 1
ATOM 784 O O . SER A 1 103 ? -4.110 0.203 15.181 1.00 97.19 103 SER A O 1
ATOM 786 N N . SER A 1 104 ? -5.345 -1.034 16.592 1.00 98.00 104 SER A N 1
ATOM 787 C CA . SER A 1 104 ? -4.375 -2.131 16.675 1.00 98.00 104 SER A CA 1
ATOM 788 C C . SER A 1 104 ? -4.365 -2.954 15.388 1.00 98.00 104 SER A C 1
ATOM 790 O O . SER A 1 104 ? -3.297 -3.265 14.868 1.00 98.00 104 SER A O 1
ATOM 792 N N . GLU A 1 105 ? -5.544 -3.269 14.848 1.00 98.19 105 GLU A N 1
ATOM 793 C CA . GLU A 1 105 ? -5.692 -3.965 13.565 1.00 98.19 105 GLU A CA 1
ATOM 794 C C . GLU A 1 105 ? -5.098 -3.142 12.415 1.00 98.19 105 GLU A C 1
ATOM 796 O O . GLU A 1 105 ? -4.337 -3.678 11.613 1.00 98.19 105 GLU A O 1
ATOM 801 N N . GLN A 1 106 ? -5.359 -1.829 12.378 1.00 98.56 106 GLN A N 1
ATOM 802 C CA . GLN A 1 106 ? -4.770 -0.920 11.392 1.00 98.56 106 GLN A CA 1
ATOM 803 C C . GLN A 1 106 ? -3.243 -0.960 11.436 1.00 98.56 106 GLN A C 1
ATOM 805 O O . GLN A 1 106 ? -2.602 -1.040 10.391 1.00 98.56 106 GLN A O 1
ATOM 810 N N . LYS A 1 107 ? -2.650 -0.921 12.636 1.00 98.50 107 LYS A N 1
ATOM 811 C CA . LYS A 1 107 ? -1.195 -0.981 12.798 1.00 98.50 107 LYS A CA 1
ATOM 812 C C . LYS A 1 107 ? -0.634 -2.290 12.242 1.00 98.50 107 LYS A C 1
ATOM 814 O O . LYS A 1 107 ? 0.292 -2.245 11.440 1.00 98.50 107 LYS A O 1
ATOM 819 N N . SER A 1 108 ? -1.211 -3.432 12.614 1.00 98.44 108 SER A N 1
ATOM 820 C CA . SER A 1 108 ? -0.772 -4.739 12.104 1.00 98.44 108 SER A CA 1
ATOM 821 C C . SER A 1 108 ? -0.925 -4.849 10.587 1.00 98.44 108 SER A C 1
ATOM 823 O O . SER A 1 108 ? -0.018 -5.329 9.912 1.00 98.44 108 SER A O 1
ATOM 825 N N . PHE A 1 109 ? -2.037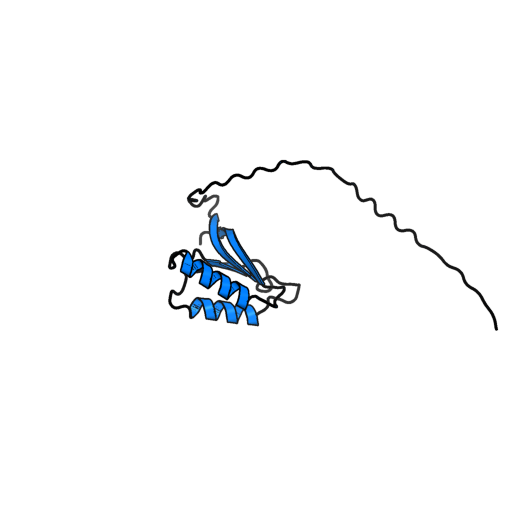 -4.354 10.042 1.00 98.75 109 PHE A N 1
ATOM 826 C CA . PHE A 1 109 ? -2.283 -4.336 8.605 1.00 98.75 109 PHE A CA 1
ATOM 827 C C . PHE A 1 109 ? -1.236 -3.503 7.853 1.00 98.75 109 PHE A C 1
ATOM 829 O O . PHE A 1 109 ? -0.681 -3.964 6.858 1.00 98.75 109 PHE A O 1
ATOM 836 N N . ILE A 1 110 ? -0.932 -2.298 8.347 1.00 98.75 110 ILE A N 1
ATOM 837 C CA . ILE A 1 110 ? 0.063 -1.398 7.752 1.00 98.75 110 ILE A CA 1
ATOM 838 C C . ILE A 1 110 ? 1.466 -2.008 7.807 1.00 98.75 110 ILE A C 1
ATOM 840 O O . ILE A 1 110 ? 2.202 -1.922 6.827 1.00 98.75 110 ILE A O 1
ATOM 844 N N . GLU A 1 111 ? 1.844 -2.634 8.922 1.00 98.75 111 GLU A N 1
ATOM 845 C CA . GLU A 1 111 ? 3.145 -3.300 9.032 1.00 98.75 111 GLU A CA 1
ATOM 846 C C . GLU A 1 111 ? 3.281 -4.455 8.037 1.00 98.75 111 GLU A C 1
ATOM 848 O O . GLU A 1 111 ? 4.339 -4.619 7.433 1.00 98.75 111 GLU A O 1
ATOM 853 N N . GLU A 1 112 ? 2.213 -5.213 7.791 1.00 98.75 112 GLU A N 1
ATOM 854 C CA . GLU A 1 112 ? 2.243 -6.261 6.773 1.00 98.75 112 GLU A CA 1
ATOM 855 C C . GLU A 1 112 ? 2.385 -5.681 5.360 1.00 98.75 112 GLU A C 1
ATOM 857 O O . GLU A 1 112 ? 3.243 -6.121 4.602 1.00 98.75 112 GLU A O 1
ATOM 862 N N . ILE A 1 113 ? 1.652 -4.613 5.028 1.00 98.75 113 ILE A N 1
ATOM 863 C CA . ILE A 1 113 ? 1.821 -3.894 3.754 1.00 98.75 113 ILE A CA 1
ATOM 864 C C . ILE A 1 113 ? 3.265 -3.404 3.575 1.00 98.75 113 ILE A C 1
ATOM 866 O O . ILE A 1 113 ? 3.842 -3.577 2.501 1.00 98.75 113 ILE A O 1
ATOM 870 N N . LYS A 1 114 ? 3.877 -2.831 4.622 1.00 98.81 114 LYS A N 1
ATOM 871 C CA . LYS A 1 114 ? 5.282 -2.396 4.587 1.00 98.81 114 LYS A CA 1
ATOM 872 C C . LYS A 1 114 ? 6.218 -3.561 4.288 1.00 98.81 114 LYS A C 1
ATOM 874 O O . LYS A 1 114 ? 7.099 -3.398 3.451 1.00 98.81 114 LYS A O 1
ATOM 879 N N . LYS A 1 115 ? 6.025 -4.728 4.916 1.00 98.69 115 LYS A N 1
ATOM 880 C CA . LYS A 1 115 ? 6.816 -5.937 4.619 1.00 98.69 115 LYS A CA 1
ATOM 881 C C . LYS A 1 115 ? 6.637 -6.390 3.176 1.00 98.69 115 LYS A C 1
ATOM 883 O O . LYS A 1 115 ? 7.627 -6.648 2.501 1.00 98.69 115 LYS A O 1
ATOM 888 N N . LEU A 1 116 ? 5.399 -6.442 2.684 1.00 98.62 116 LEU A N 1
ATOM 889 C CA . LEU A 1 116 ? 5.123 -6.827 1.299 1.00 98.62 116 LEU A CA 1
ATOM 890 C C . LEU A 1 116 ? 5.796 -5.868 0.310 1.00 98.62 116 LEU A C 1
ATOM 892 O O . LEU A 1 116 ? 6.319 -6.328 -0.702 1.00 98.62 116 LEU A O 1
ATOM 896 N N . ALA A 1 117 ? 5.868 -4.573 0.626 1.00 98.50 117 ALA A N 1
ATOM 897 C CA . ALA A 1 117 ? 6.552 -3.564 -0.182 1.00 98.50 117 ALA A CA 1
ATOM 898 C C . ALA A 1 117 ? 8.094 -3.654 -0.147 1.00 98.50 117 ALA A C 1
ATOM 900 O O . ALA A 1 117 ? 8.747 -3.128 -1.047 1.00 98.50 117 ALA A O 1
ATOM 901 N N . GLN A 1 118 ? 8.699 -4.326 0.844 1.00 98.00 118 GLN A N 1
ATOM 902 C CA . GLN A 1 118 ? 10.161 -4.393 0.985 1.00 98.00 118 GLN A CA 1
ATOM 903 C C . GLN A 1 118 ? 10.849 -4.958 -0.262 1.00 98.00 118 GLN A C 1
ATOM 905 O O . GLN A 1 118 ? 10.361 -5.889 -0.907 1.00 98.00 118 GLN A O 1
ATOM 910 N N . GLY A 1 119 ? 12.028 -4.417 -0.566 1.00 97.25 119 GLY A N 1
ATOM 911 C CA . GLY A 1 119 ? 12.845 -4.839 -1.704 1.00 97.25 119 GLY A CA 1
ATOM 912 C C . GLY A 1 119 ? 12.429 -4.234 -3.045 1.00 97.25 119 GLY A C 1
ATOM 913 O O . GLY A 1 119 ? 13.094 -4.506 -4.036 1.00 97.25 119 GLY A O 1
ATOM 914 N N . SER A 1 120 ? 11.380 -3.409 -3.082 1.00 97.88 120 SER A N 1
ATOM 915 C CA . SER A 1 120 ? 11.033 -2.609 -4.255 1.00 97.88 120 SER A CA 1
ATOM 916 C C . SER A 1 120 ? 11.396 -1.149 -4.021 1.00 97.88 120 SER A C 1
ATOM 918 O O . SER A 1 120 ? 11.029 -0.569 -3.002 1.00 97.88 120 SER A O 1
ATOM 920 N N . ASP A 1 121 ? 12.096 -0.545 -4.975 1.00 97.50 121 ASP A N 1
ATOM 921 C CA . ASP A 1 121 ? 12.348 0.898 -5.030 1.00 97.50 121 ASP A CA 1
ATOM 922 C C . ASP A 1 121 ? 11.180 1.672 -5.672 1.00 97.50 121 ASP A C 1
ATOM 924 O O . ASP A 1 121 ? 11.216 2.898 -5.743 1.00 97.50 121 ASP A O 1
ATOM 928 N N . ARG A 1 122 ? 10.137 0.957 -6.121 1.00 98.19 122 ARG A N 1
ATOM 929 C CA . ARG A 1 122 ? 8.963 1.478 -6.847 1.00 98.19 122 ARG A CA 1
ATOM 930 C C . ARG A 1 122 ? 7.666 1.429 -6.043 1.00 98.19 122 ARG A C 1
ATOM 932 O O . ARG A 1 122 ? 6.594 1.692 -6.587 1.00 98.19 122 ARG A O 1
ATOM 939 N N . VAL A 1 123 ? 7.742 1.068 -4.761 1.00 98.62 123 VAL A N 1
ATOM 940 C CA . VAL A 1 123 ? 6.588 1.029 -3.856 1.00 98.62 123 VAL A CA 1
ATOM 941 C C . VAL A 1 123 ? 6.873 1.877 -2.627 1.00 98.62 123 VAL A C 1
ATOM 943 O O . VAL A 1 123 ? 7.784 1.593 -1.853 1.00 98.62 123 VAL A O 1
ATOM 946 N N . VAL A 1 124 ? 6.057 2.908 -2.419 1.00 98.50 124 VAL A N 1
ATOM 947 C CA . VAL A 1 124 ? 6.160 3.816 -1.273 1.00 98.50 124 VAL A CA 1
ATOM 948 C C . VAL A 1 124 ? 4.923 3.668 -0.399 1.00 98.50 124 VAL A C 1
ATOM 950 O O . VAL A 1 124 ? 3.797 3.837 -0.858 1.00 98.50 124 VAL A O 1
ATOM 953 N N . VAL A 1 125 ? 5.131 3.384 0.886 1.00 98.69 125 VAL A N 1
ATOM 954 C CA . VAL A 1 125 ? 4.054 3.251 1.873 1.00 98.69 125 VAL A CA 1
ATOM 955 C C . VAL A 1 125 ? 4.035 4.487 2.764 1.00 98.69 125 VAL A C 1
ATOM 957 O O . VAL A 1 125 ? 4.990 4.746 3.493 1.00 98.69 125 VAL A O 1
ATOM 960 N N . SER A 1 126 ? 2.942 5.246 2.711 1.00 98.56 126 SER A N 1
ATOM 961 C CA . SER A 1 126 ? 2.750 6.477 3.482 1.00 98.56 126 SER A CA 1
ATOM 962 C C . SER A 1 126 ? 1.535 6.380 4.399 1.00 98.56 126 SER A C 1
ATOM 964 O O . SER A 1 126 ? 0.489 5.856 4.026 1.00 98.56 126 SER A O 1
ATOM 966 N N . GLU A 1 127 ? 1.655 6.923 5.606 1.00 98.50 127 GLU A N 1
ATOM 967 C CA . GLU A 1 127 ? 0.582 6.960 6.599 1.00 98.50 127 GLU A CA 1
ATOM 968 C C . GLU A 1 127 ? 0.042 8.386 6.754 1.00 98.50 127 GLU A C 1
ATOM 970 O O . GLU A 1 127 ? 0.810 9.344 6.737 1.00 98.50 127 GLU A O 1
ATOM 975 N N . ASN A 1 128 ? -1.270 8.526 6.976 1.00 98.06 128 ASN A N 1
ATOM 976 C CA . ASN A 1 128 ? -1.929 9.812 7.254 1.00 98.06 128 ASN A CA 1
ATOM 977 C C . ASN A 1 128 ? -1.711 10.879 6.161 1.00 98.06 128 ASN A C 1
ATOM 979 O O . ASN A 1 128 ? -1.556 12.062 6.475 1.00 98.06 128 ASN A O 1
ATOM 983 N N . LEU A 1 129 ? -1.703 10.452 4.896 1.00 97.38 129 LEU A N 1
ATOM 984 C CA . LEU A 1 129 ? -1.401 11.285 3.735 1.00 97.38 129 LEU A CA 1
ATOM 985 C C . LEU A 1 129 ? -2.678 11.794 3.060 1.00 97.38 129 LEU A C 1
ATOM 987 O O . LEU A 1 129 ? -3.653 11.059 2.893 1.00 97.38 129 LEU A O 1
ATOM 991 N N . GLU A 1 130 ? -2.659 13.058 2.654 1.00 96.94 130 GLU A N 1
ATOM 992 C CA . GLU A 1 130 ? -3.744 13.672 1.895 1.00 96.94 130 GLU A CA 1
ATOM 993 C C . GLU A 1 130 ? -3.622 13.364 0.401 1.0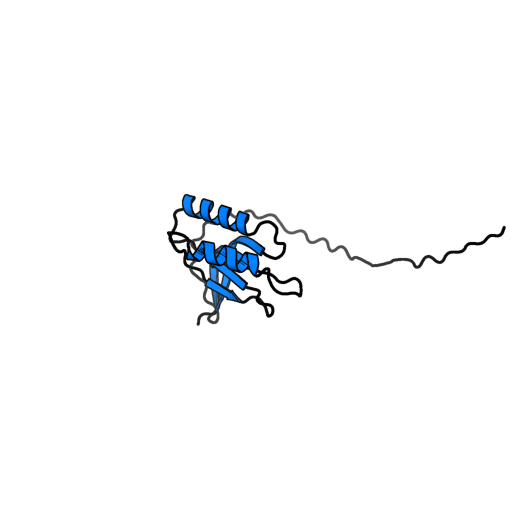0 96.94 130 GLU A C 1
ATOM 995 O O . GLU A 1 130 ? -2.534 13.415 -0.187 1.00 96.94 130 GLU A O 1
ATOM 1000 N N . ARG A 1 131 ? -4.763 13.050 -0.216 1.00 95.31 131 ARG A N 1
ATOM 1001 C CA . ARG A 1 131 ? -4.909 12.894 -1.662 1.00 95.31 131 ARG A CA 1
ATOM 1002 C C . ARG A 1 131 ? -6.174 13.559 -2.156 1.00 95.31 131 ARG A C 1
ATOM 1004 O O . ARG A 1 131 ? -7.208 13.530 -1.490 1.00 95.31 131 ARG A O 1
ATOM 1011 N N . THR A 1 132 ? -6.072 14.115 -3.352 1.00 92.62 132 THR A N 1
ATOM 1012 C CA . THR A 1 132 ? -7.195 14.716 -4.056 1.00 92.62 132 THR A CA 1
ATOM 1013 C C . THR A 1 132 ? -7.830 13.670 -4.954 1.00 92.62 132 THR A C 1
ATOM 1015 O O . THR A 1 132 ? -7.181 13.125 -5.845 1.00 92.62 132 THR A O 1
ATOM 1018 N N . LYS A 1 133 ? -9.108 13.390 -4.716 1.00 86.94 133 LYS A N 1
ATOM 1019 C CA . LYS A 1 133 ? -9.939 12.551 -5.574 1.00 86.94 133 LYS A CA 1
ATOM 1020 C C . LYS A 1 133 ? -10.890 13.454 -6.351 1.00 86.94 133 LYS A C 1
ATOM 1022 O O . LYS A 1 133 ? -11.539 14.315 -5.761 1.00 86.94 133 LYS A O 1
ATOM 1027 N N . ARG A 1 134 ? -10.991 13.263 -7.666 1.00 79.88 134 ARG A N 1
ATOM 1028 C CA . ARG A 1 134 ? -12.041 13.910 -8.464 1.00 79.88 134 ARG A CA 1
ATOM 1029 C C . ARG A 1 134 ? -13.374 13.236 -8.159 1.00 79.88 134 ARG A C 1
ATOM 1031 O O . ARG A 1 134 ? -13.448 12.007 -8.172 1.00 79.88 134 ARG A O 1
ATOM 1038 N N . ALA A 1 135 ? -14.395 14.028 -7.857 1.00 68.44 135 ALA A N 1
ATOM 1039 C CA . ALA A 1 135 ? -15.766 13.550 -7.814 1.00 68.44 135 ALA A CA 1
ATOM 1040 C C . ALA A 1 135 ? -16.121 13.024 -9.212 1.00 68.44 135 ALA A C 1
ATOM 1042 O O . ALA A 1 135 ? -15.855 13.696 -10.211 1.00 68.44 135 ALA A O 1
ATOM 1043 N N . GLN A 1 136 ? -16.619 11.789 -9.259 1.00 56.75 136 GLN A N 1
ATOM 1044 C CA . GLN A 1 136 ? -17.166 11.183 -10.472 1.00 56.75 136 GLN A CA 1
ATOM 1045 C C . GLN A 1 136 ? -18.592 11.669 -10.703 1.00 56.75 136 GLN A C 1
ATOM 1047 O O . GLN A 1 136 ? -19.300 11.879 -9.690 1.00 56.75 136 GLN A O 1
#

Radius of gyration: 23.14 Å; chains: 1; bounding box: 80×43×41 Å

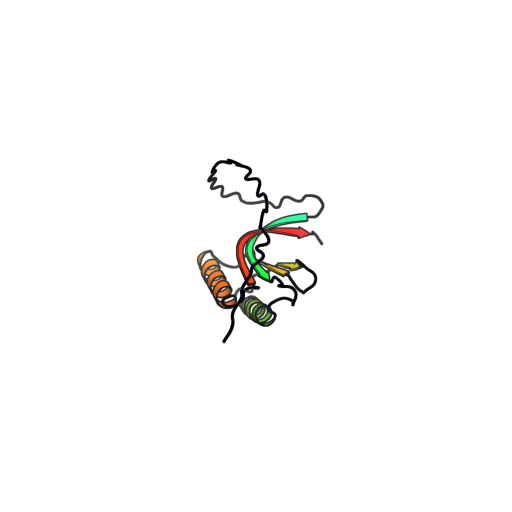pLDDT: mean 82.27, std 22.23, range [38.06, 98.81]

Foldseek 3Di:
DDDDDDDDDDDDDDDDDDDDDDDDDDDDDDPDPDDWDDDPQKTKDFFQKKKKFADPVQAGPVVLVVVLVCCLCVDPLNFDWDWAADDDRRIIMTGTNPPSDDPVRSVVSLVVNVVSCPPDPRIDMDGRDIDMDGRD

Sequence (136 aa):
MKNIAIVLFGSLALILASCKAKSSTKTASNTSVTQPMVTNGEQTIKYRLVVSFTSHASGIDATKYDLILNYIKGHAKKPAYDELPMGREGERDLCMLLKEMNSSEQKSFIEEIKKLAQGSDRVVVSENLERTKRAQ

Secondary structure (DSSP, 8-state):
-------------------------------------EETTEEEEEEEEEEEE--SSS---HHHHHHHHHHHHHSTT---EEEEE-SSSS-EEEEE--TTS-HHHHHHHHHHHHHHHTT-SSEEEEEEEEEEEE--

=== Feature glossary ===
Legend for the data blocks above and below:

— What the protein is —

Sequence gives the chain of amino acids in standard one-letter code (A=alanine, C=cysteine, …, Y=tyrosine), read N→C. It is the only feature that is directly encoded by the gene; all structural features are derived from the folded form of this sequence.

The annotation block draws on four external resources. InterPro: which protein families and domains the sequence belongs to. GO: standardized terms for what the protein does, what process it participates in, and where in the cell it acts. CATH: which structural fold it has in the CATH hierarchy. Organism: the species of origin.

— Where its atoms are —

Atomic coordinates in PDBx/mmCIF format — the same representation the Protein Data Bank distributes. Each line of the _atom_site loop places one backbone atom in Cartesian space (units: ångströms, origin: arbitrary).

Six rendered views show the 3D structure from the faces of a cube — i.e. along ±x, ±y, ±z. Rendering representation is drawn randomly per protein from cartoon (secondary-structure ribbons), sticks (backbone bonds), or molecular surface; coloring is either N→C rainbow (blue at the N-terminus through red at the C-terminus) or one color per chain.

— Local backbone conformation —

DSSP 8-state secondary structure assigns each residue one of H (α-helix), G (3₁₀-helix), I (π-helix), E (extended β-strand), B (isolated β-bridge), T (hydrogen-bonded turn), S (bend), or '-' (coil). The assignment is computed from backbone hydrogen-bond geometry via the Kabsch–Sander algorithm.

P-SEA three-state annotation labels each residue as helix, strand, or coil based purely on the geometry of the Cα trace. It serves as a fallback when the full backbone (and thus DSSP) is unavailable.

φ (phi) and ψ (psi) are the two rotatable backbone dihedrals per residue: φ is the C(i-1)–N–Cα–C torsion, ψ is the N–Cα–C–N(i+1) torsion, both in degrees on (−180°, 180°]. α-helical residues cluster near (−60°, −45°); β-strand residues near (−120°, +130°). A Ramachandran plot is simply a scatter of (φ, ψ) for every residue.

— Global shape and packing —

Radius of gyration (Rg) is the root-mean-square distance of Cα atoms from their centroid — a single number for overall size and compactness. A globular domain of N residues has Rg ≈ 2.2·N^0.38 Å; an extended or disordered chain has a much larger Rg. The Cα contact count is the number of residue pairs whose Cα atoms are within 8 Å and are more than four positions apart in sequence — a standard proxy for tertiary packing density. The bounding box is the smallest axis-aligned box enclosing all Cα atoms.

Accessible surface area quantifies burial. A residue with SASA near zero is packed into the hydrophobic core; one with SASA >100 Å² sits on the surface. Computed here via the Shrake–Rupley numerical algorithm with a 1.4 Å probe.

The contact map is a binary N×N matrix image: pixel (i, j) is dark where Cα_i and Cα_j are within 8 Å and |i−j|>4. Because the |i−j|>4 filter removes local helical contacts, off-diagonal stripes parallel to the main diagonal indicate parallel β-sheets; stripes perpendicular to it indicate antiparallel β-sheets. The Ramachandran plot scatters every residue's (φ, ψ) pair against the sterically allowed regions. The PAE heatmap renders the predicted-aligned-error matrix.

— Structural neighborhood —

A 3Di character summarizes, for each residue, the relative orientation of the Cα frame of its nearest spatial neighbor. Because it encodes fold topology rather than chemistry, 3Di alignments detect remote structural similarity that sequence alignment misses.

Structural nearest neighbors (via Foldseek easy-search vs the PDB). Reported per hit: target PDB id, E-value, and alignment TM-score. A TM-score above ~0.5 is the conventional threshold for 'same fold'.

— Confidence and disorder —

For AlphaFold models, the B-factor field carries pLDDT — the model's own estimate of local accuracy on a 0–100 scale. Regions with pLDDT<50 should be treated as essentially unmodeled; they often correspond to intrinsically disordered segments.

B-factor (Debye–Waller factor) reflects atomic displacement in the crystal lattice. It is an experimental observable (units Å²), not a prediction; low values mean the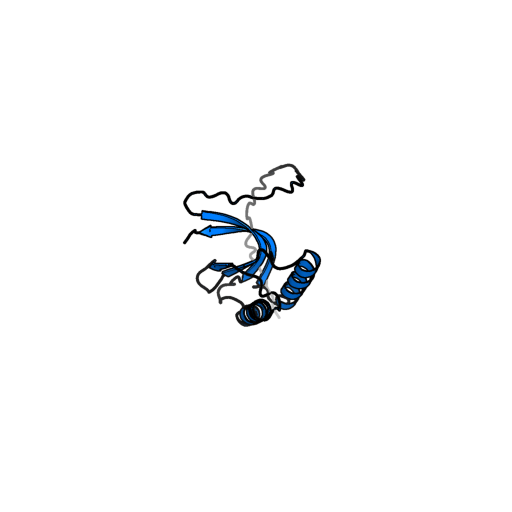 atom is pinned down, high values mean it moves or is heterogeneous across the crystal.

Predicted Aligned Error (PAE) is an AlphaFold confidence matrix: entry (i, j) is the expected error in the position of residue j, in ångströms, when the prediction is superimposed on the true structure at residue i. Low PAE within a block of residues means that block is internally rigid and well-predicted; high PAE between two blocks means their relative placement is uncertain even if each block individually is confident.